Protein AF-A0A4Y9M7M9-F1 (afdb_monomer)

Secondary structure (DSSP, 8-state):
----GGGGTPPPPPTTTT---EEEEEEPPTTT--STT--EEEEEEE-HHHHS--TTT---S---

Nearest PDB structures (foldseek):
  3i09-ass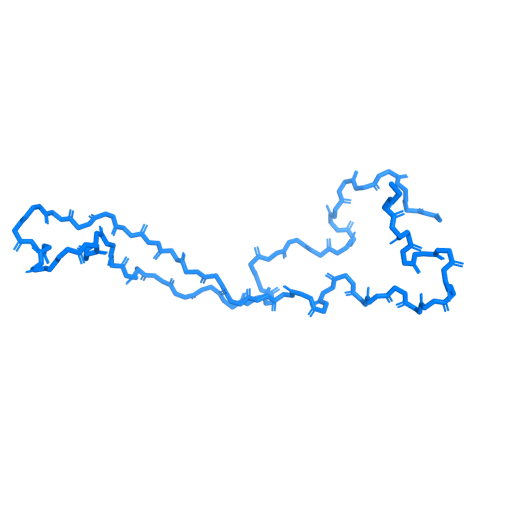embly2_B  TM=8.297E-01  e=6.927E-04  Burkholderia mallei
  3n0w-assembly2_B  TM=8.319E-01  e=2.064E-01  Paraburkholderia xenovorans LB400

Mean predicted aligned error: 9.4 Å

Foldseek 3Di:
DPPDPVVVPDDDPDPLP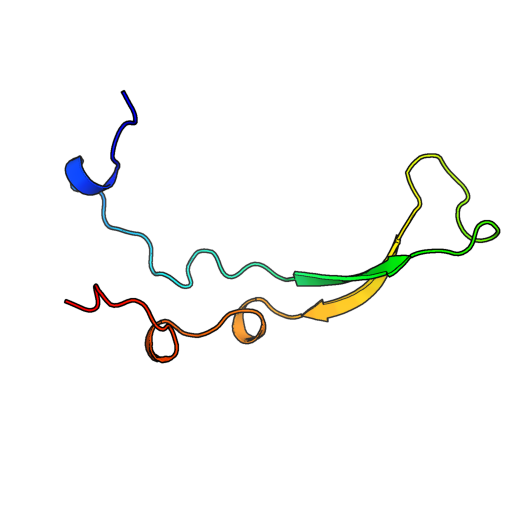PLQKDFDWDFDDPVRQPDVPSGIDTPDIHGSVRPDDDPVRDPDPPPD

Organism: NCBI:txid2560055

Structure (mmCIF, N/CA/C/O backbone):
data_AF-A0A4Y9M7M9-F1
#
_entry.id   AF-A0A4Y9M7M9-F1
#
loop_
_atom_site.group_PDB
_atom_site.id
_atom_site.type_s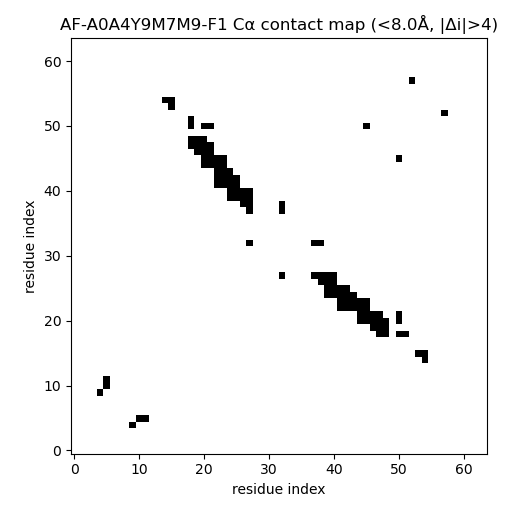ymbol
_atom_site.label_atom_id
_atom_site.label_alt_id
_atom_site.label_comp_id
_atom_site.label_asym_id
_atom_site.label_entity_id
_atom_site.label_seq_id
_atom_site.pdbx_PDB_ins_code
_atom_site.Cartn_x
_atom_site.Cartn_y
_atom_site.Cartn_z
_atom_site.occupancy
_atom_site.B_iso_or_equiv
_atom_site.auth_seq_id
_atom_site.auth_comp_id
_atom_site.auth_asym_id
_atom_site.auth_atom_id
_atom_site.pdbx_PDB_model_num
ATOM 1 N N . MET A 1 1 ? 24.850 17.168 1.225 1.00 40.06 1 MET A N 1
ATOM 2 C CA . MET A 1 1 ? 25.680 16.194 0.486 1.00 40.06 1 MET A CA 1
ATOM 3 C C . MET A 1 1 ? 24.859 14.923 0.331 1.00 40.06 1 MET A C 1
ATOM 5 O O . MET A 1 1 ? 24.897 14.063 1.200 1.00 40.06 1 MET A O 1
ATOM 9 N N . ALA A 1 2 ? 24.008 14.863 -0.695 1.00 47.03 2 ALA A N 1
ATOM 10 C CA . ALA A 1 2 ? 23.301 13.631 -1.027 1.00 47.03 2 ALA A CA 1
ATOM 11 C C . ALA A 1 2 ? 24.279 12.762 -1.819 1.00 47.03 2 ALA A C 1
ATOM 13 O O . ALA A 1 2 ? 24.796 13.197 -2.844 1.00 47.03 2 ALA A O 1
ATOM 14 N N . ASN A 1 3 ? 24.593 11.580 -1.300 1.00 48.28 3 ASN A N 1
ATOM 15 C CA . ASN A 1 3 ? 25.476 10.642 -1.978 1.00 48.28 3 ASN A CA 1
ATOM 16 C C . ASN A 1 3 ? 24.737 10.070 -3.190 1.00 48.28 3 ASN A C 1
ATOM 18 O O . ASN A 1 3 ? 23.919 9.163 -3.043 1.00 48.28 3 ASN A O 1
ATOM 22 N N . ASN A 1 4 ? 25.010 10.621 -4.372 1.00 63.50 4 ASN A N 1
ATOM 23 C CA . ASN A 1 4 ? 24.445 10.141 -5.621 1.00 63.50 4 ASN A CA 1
ATOM 24 C C . ASN A 1 4 ? 25.019 8.755 -5.940 1.00 63.50 4 ASN A C 1
ATOM 26 O O . ASN A 1 4 ? 26.197 8.601 -6.256 1.00 63.50 4 ASN A O 1
ATOM 30 N N . ILE A 1 5 ? 24.182 7.727 -5.831 1.00 66.81 5 ILE A N 1
ATOM 31 C CA . ILE A 1 5 ? 24.559 6.340 -6.124 1.00 66.81 5 ILE A CA 1
ATOM 32 C C . ILE A 1 5 ? 24.930 6.132 -7.599 1.00 66.81 5 ILE A C 1
ATOM 34 O O . ILE A 1 5 ? 25.731 5.246 -7.887 1.00 66.81 5 ILE A O 1
ATOM 38 N N . HIS A 1 6 ? 24.439 6.986 -8.507 1.00 60.41 6 HIS A N 1
ATOM 39 C CA . HIS A 1 6 ? 24.777 6.930 -9.933 1.00 60.41 6 HIS A CA 1
ATOM 40 C C . HIS A 1 6 ? 26.246 7.279 -10.196 1.00 60.41 6 HIS A C 1
ATOM 42 O O . HIS A 1 6 ? 26.854 6.747 -11.117 1.00 60.41 6 HIS A O 1
ATOM 48 N N . GLU A 1 7 ? 26.848 8.129 -9.362 1.00 63.44 7 GLU A N 1
ATOM 49 C CA . GLU A 1 7 ? 28.257 8.527 -9.499 1.00 63.44 7 GLU A CA 1
ATOM 50 C C . GLU A 1 7 ? 29.222 7.459 -8.968 1.00 63.44 7 GLU A C 1
ATOM 52 O O . GLU A 1 7 ? 30.411 7.482 -9.273 1.00 63.44 7 GLU A O 1
ATOM 57 N N . ARG A 1 8 ? 28.723 6.490 -8.188 1.00 64.62 8 ARG A N 1
ATOM 58 C CA . ARG A 1 8 ? 29.535 5.419 -7.592 1.00 64.62 8 ARG A CA 1
ATOM 59 C C . ARG A 1 8 ? 29.728 4.212 -8.510 1.00 64.62 8 ARG A C 1
ATOM 61 O O . ARG A 1 8 ? 30.281 3.212 -8.063 1.00 64.62 8 ARG A O 1
ATOM 68 N N . GLY A 1 9 ? 29.261 4.283 -9.761 1.00 62.19 9 GLY A N 1
ATOM 69 C CA . GLY A 1 9 ? 29.378 3.188 -10.732 1.00 62.19 9 GLY A CA 1
ATOM 70 C C . GLY A 1 9 ? 28.652 1.908 -10.308 1.00 62.19 9 GLY A C 1
ATOM 71 O O . GLY A 1 9 ? 28.896 0.847 -10.879 1.00 62.19 9 GLY A O 1
ATOM 72 N N . LEU A 1 10 ? 27.779 1.992 -9.297 1.00 70.25 10 LEU A N 1
ATOM 73 C CA . LEU A 1 10 ? 26.897 0.894 -8.937 1.00 70.25 10 LEU A CA 1
ATOM 74 C C . LEU A 1 10 ? 25.848 0.761 -10.044 1.00 70.25 10 LEU A C 1
ATOM 76 O O . LEU A 1 10 ? 25.301 1.781 -10.476 1.00 70.25 10 LEU A O 1
ATOM 80 N N . PRO A 1 11 ? 25.562 -0.461 -10.517 1.00 67.31 11 PRO A N 1
ATOM 81 C CA . PRO A 1 11 ? 24.530 -0.653 -11.520 1.00 67.31 11 PRO A CA 1
ATOM 82 C C . PRO A 1 11 ? 23.195 -0.145 -10.970 1.00 67.31 11 PRO A C 1
ATOM 84 O O . PRO A 1 11 ? 22.814 -0.469 -9.841 1.00 67.31 11 PRO A O 1
ATOM 87 N N . ALA A 1 12 ? 22.491 0.663 -11.766 1.00 67.81 12 ALA A N 1
ATOM 88 C CA . ALA A 1 12 ? 21.107 0.998 -11.477 1.00 67.81 12 ALA A CA 1
ATOM 89 C C . ALA A 1 12 ? 20.304 -0.307 -11.415 1.00 67.81 12 ALA A C 1
ATOM 91 O O . ALA A 1 12 ? 20.467 -1.185 -12.267 1.00 67.81 12 ALA A O 1
ATOM 92 N N . LEU A 1 13 ? 19.465 -0.450 -10.389 1.00 70.62 13 LEU A N 1
ATOM 93 C CA . LEU A 1 13 ? 18.563 -1.590 -10.324 1.00 70.62 13 LEU A CA 1
ATOM 94 C C . LEU A 1 13 ? 17.593 -1.531 -11.512 1.00 70.62 13 LEU A C 1
ATOM 96 O O . LEU A 1 13 ? 17.207 -0.428 -11.917 1.00 70.62 13 LEU A O 1
ATOM 100 N N . PRO A 1 14 ? 17.181 -2.692 -12.052 1.00 71.81 14 PRO A N 1
ATOM 101 C CA . PRO A 1 14 ? 16.076 -2.749 -12.994 1.00 71.81 14 PRO A CA 1
ATOM 102 C C . PRO A 1 14 ? 14.881 -1.958 -12.451 1.00 71.81 14 PRO A C 1
ATOM 104 O O . PRO A 1 14 ? 14.599 -1.995 -11.252 1.00 71.81 14 PRO A O 1
ATOM 107 N N . GLN A 1 15 ? 14.202 -1.197 -13.309 1.00 69.56 15 GLN A N 1
ATOM 108 C CA . GLN A 1 15 ? 13.122 -0.303 -12.877 1.00 69.56 15 GLN A CA 1
ATOM 109 C C . GLN A 1 15 ? 11.961 -1.064 -12.203 1.00 69.56 15 GLN A C 1
ATOM 111 O O . GLN A 1 15 ? 11.266 -0.513 -11.355 1.00 69.56 15 GLN A O 1
ATOM 116 N N . ASP A 1 16 ? 11.791 -2.336 -12.547 1.00 70.31 16 ASP A N 1
ATOM 117 C CA . ASP A 1 16 ? 10.838 -3.301 -12.001 1.00 70.31 16 ASP A CA 1
ATOM 118 C C . ASP A 1 16 ? 11.319 -4.009 -10.721 1.00 70.31 16 ASP A C 1
ATOM 120 O O . ASP A 1 16 ? 10.527 -4.674 -10.056 1.00 70.31 16 ASP A O 1
ATOM 124 N N . ALA A 1 17 ? 12.579 -3.834 -10.307 1.00 72.06 17 ALA A N 1
ATOM 125 C CA . ALA A 1 17 ? 13.130 -4.461 -9.099 1.00 72.06 17 ALA A CA 1
ATOM 126 C C . ALA A 1 17 ? 12.422 -4.023 -7.802 1.00 72.06 17 ALA A C 1
ATOM 128 O O . ALA A 1 17 ? 12.589 -4.654 -6.758 1.00 72.06 17 ALA A O 1
ATOM 129 N N . LEU A 1 18 ? 11.635 -2.944 -7.861 1.00 75.81 18 LEU A N 1
ATOM 130 C CA . LEU A 1 18 ? 10.835 -2.422 -6.753 1.00 75.81 18 LEU A CA 1
ATOM 131 C C . LEU A 1 18 ? 9.328 -2.642 -6.935 1.00 75.81 18 LEU A C 1
ATOM 133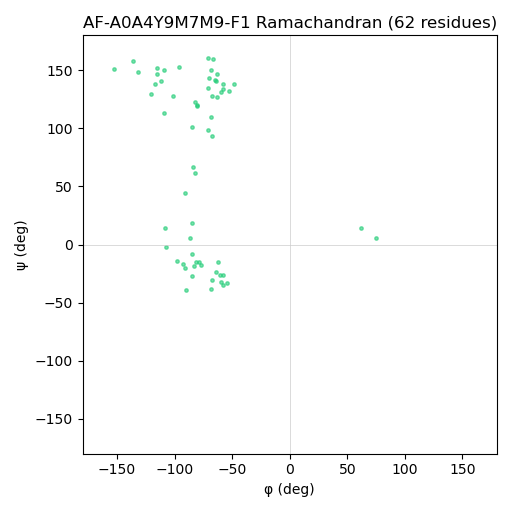 O O . LEU A 1 18 ? 8.546 -2.055 -6.190 1.00 75.81 18 LEU A O 1
ATOM 137 N N . ASN A 1 19 ? 8.902 -3.493 -7.870 1.00 84.50 19 ASN A N 1
ATOM 138 C CA . ASN A 1 19 ? 7.494 -3.850 -8.017 1.00 84.50 19 ASN A CA 1
ATOM 139 C C . ASN A 1 19 ? 7.035 -4.656 -6.793 1.00 84.50 19 ASN A C 1
ATOM 141 O O . ASN A 1 19 ? 7.215 -5.868 -6.713 1.00 84.50 19 ASN A O 1
ATOM 145 N N . GLN A 1 20 ? 6.481 -3.956 -5.807 1.00 88.06 20 GLN A N 1
ATOM 146 C CA . GLN A 1 20 ? 5.906 -4.539 -4.600 1.00 88.06 20 GLN A CA 1
ATOM 147 C C . GLN A 1 20 ? 4.397 -4.707 -4.757 1.00 88.06 20 GLN A C 1
ATOM 149 O O . GLN A 1 20 ? 3.744 -3.954 -5.475 1.00 88.06 20 GLN A O 1
ATOM 154 N N . ASP A 1 21 ? 3.819 -5.671 -4.052 1.00 93.06 21 ASP A N 1
ATOM 155 C CA . ASP A 1 21 ? 2.366 -5.793 -4.037 1.00 93.06 21 ASP A CA 1
ATOM 156 C C . ASP A 1 21 ? 1.716 -4.574 -3.389 1.00 93.06 21 ASP A C 1
ATOM 158 O O . ASP A 1 21 ? 2.171 -4.064 -2.362 1.00 93.06 21 ASP A O 1
ATOM 162 N N . MET A 1 22 ? 0.605 -4.151 -3.978 1.00 94.38 22 MET A N 1
ATOM 163 C CA . MET A 1 22 ? -0.197 -3.040 -3.491 1.00 94.38 22 MET A CA 1
ATOM 164 C C . MET A 1 22 ? -1.512 -3.558 -2.909 1.00 94.38 22 MET A C 1
ATOM 166 O O . MET A 1 22 ? -2.050 -4.573 -3.350 1.00 94.38 22 MET A O 1
ATOM 170 N N . TYR A 1 23 ? -2.061 -2.842 -1.931 1.00 96.12 23 TYR A N 1
ATOM 171 C CA . TYR A 1 23 ? -3.338 -3.187 -1.310 1.00 96.12 23 TYR A CA 1
ATOM 172 C C . TYR A 1 23 ? -4.333 -2.048 -1.485 1.00 96.12 23 TYR A C 1
ATOM 174 O O . TYR A 1 23 ? -4.029 -0.895 -1.176 1.00 96.12 23 TYR A O 1
ATOM 182 N N . LEU A 1 24 ? -5.531 -2.379 -1.965 1.00 96.00 24 LEU A N 1
ATOM 183 C CA . LEU A 1 24 ? -6.658 -1.456 -1.956 1.00 96.00 24 LEU A CA 1
ATOM 184 C C . LEU A 1 24 ? -7.295 -1.497 -0.571 1.00 96.00 24 LEU A C 1
ATOM 186 O O . LEU A 1 24 ? -7.704 -2.563 -0.106 1.00 96.00 24 LEU A O 1
ATOM 190 N N . LEU A 1 25 ? -7.372 -0.336 0.069 1.00 97.19 25 LEU A N 1
ATOM 191 C CA . LEU A 1 25 ? -7.888 -0.187 1.421 1.00 97.19 25 LEU A CA 1
ATOM 192 C C . LEU A 1 25 ? -9.204 0.586 1.411 1.00 97.19 25 LEU A C 1
ATOM 194 O O . LEU A 1 25 ? -9.350 1.571 0.689 1.00 97.19 25 LEU A O 1
ATOM 198 N N . GLU A 1 26 ? -10.136 0.160 2.254 1.00 96.94 26 GLU A N 1
ATOM 199 C CA . GLU A 1 26 ? -11.380 0.875 2.535 1.00 96.94 26 GLU A CA 1
ATOM 200 C C . GLU A 1 26 ? -11.405 1.277 4.007 1.00 96.94 26 GLU A C 1
ATOM 202 O O . GLU A 1 26 ? -11.011 0.498 4.879 1.00 96.94 26 GLU A O 1
ATOM 207 N N . VAL A 1 27 ? -11.849 2.506 4.276 1.00 96.69 27 VAL A N 1
ATOM 208 C CA . VAL A 1 27 ? -11.989 3.028 5.639 1.00 96.69 27 VAL A CA 1
ATOM 209 C C . VAL A 1 27 ? -13.097 2.259 6.354 1.00 96.69 27 VAL A C 1
ATOM 211 O O . VAL A 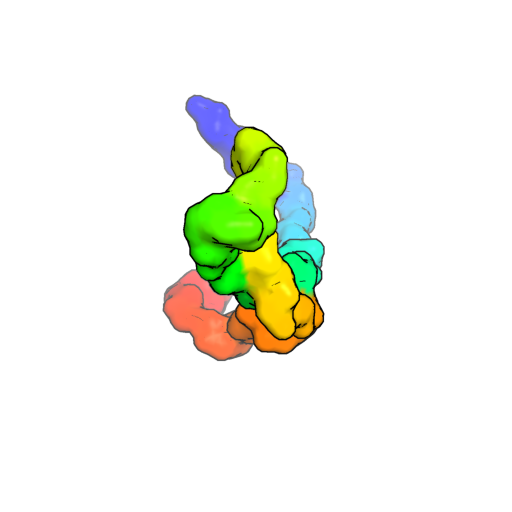1 27 ? -14.212 2.151 5.845 1.00 96.69 27 VAL A O 1
ATOM 214 N N . LYS A 1 28 ? -12.790 1.734 7.540 1.00 95.88 28 LYS A N 1
ATOM 215 C CA . LYS A 1 28 ? -13.761 1.066 8.409 1.00 95.88 28 LYS A CA 1
ATOM 216 C C . LYS A 1 28 ? -14.777 2.059 8.971 1.00 95.88 28 LYS A C 1
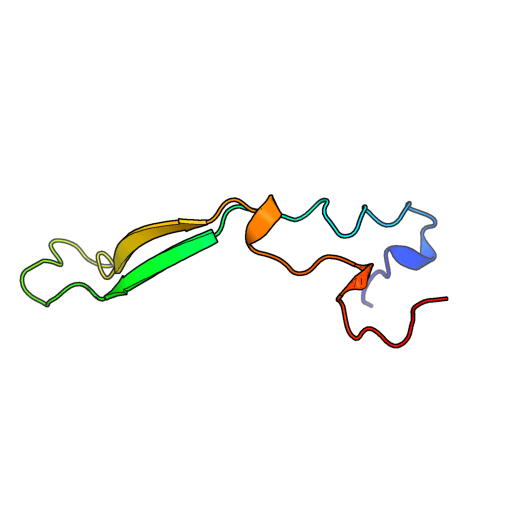ATOM 218 O O . LYS A 1 28 ? -14.469 3.226 9.216 1.00 95.88 28 LYS A O 1
ATOM 223 N N . THR A 1 29 ? -15.991 1.585 9.224 1.00 94.81 29 THR A N 1
ATOM 224 C CA . THR A 1 29 ? -16.989 2.351 9.977 1.00 94.81 29 THR A CA 1
ATOM 225 C C . THR A 1 29 ? -16.605 2.442 11.462 1.00 94.81 29 THR A C 1
ATOM 227 O O . THR A 1 29 ? -15.846 1.604 11.958 1.00 94.81 29 THR A O 1
ATOM 230 N N . PRO A 1 30 ? -17.156 3.407 12.227 1.00 90.31 30 PRO A N 1
ATOM 231 C CA . PRO A 1 30 ? -16.843 3.546 13.652 1.00 90.31 30 PRO A CA 1
ATOM 232 C C . PRO A 1 30 ? -17.146 2.300 14.497 1.00 90.31 30 PRO A C 1
ATOM 234 O O . PRO A 1 30 ? -16.518 2.104 15.530 1.00 90.31 30 PRO A O 1
ATOM 237 N N . TYR A 1 31 ? -18.093 1.460 14.067 1.00 91.69 31 TYR A N 1
ATOM 238 C CA . TYR A 1 31 ? -18.468 0.224 14.764 1.00 91.69 31 TYR A CA 1
ATOM 239 C C . TYR A 1 31 ? -17.547 -0.962 14.438 1.00 91.69 31 TYR A C 1
ATOM 241 O O . TYR A 1 31 ? -17.535 -1.942 15.176 1.00 91.69 31 TYR A O 1
ATOM 249 N N . GLU A 1 32 ? -16.792 -0.890 13.339 1.00 90.56 32 GLU A N 1
ATOM 250 C CA . GLU A 1 32 ? -15.870 -1.942 12.886 1.00 90.56 32 GLU A CA 1
ATOM 251 C C . GLU A 1 32 ? -14.433 -1.739 13.395 1.00 90.56 32 GLU A C 1
ATOM 253 O O . GLU A 1 32 ? -13.640 -2.675 13.338 1.00 90.56 32 GLU A O 1
ATOM 258 N N . SER A 1 33 ? -14.088 -0.535 13.864 1.00 93.06 33 SER A N 1
ATOM 259 C CA . SER A 1 33 ? -12.767 -0.205 14.417 1.00 93.06 33 SER A CA 1
ATOM 260 C C . SER A 1 33 ? -12.710 -0.596 15.892 1.00 93.06 33 SER A C 1
ATOM 262 O O . SER A 1 33 ? -13.214 0.131 16.750 1.00 93.06 33 SER A O 1
ATOM 264 N N . THR A 1 34 ? -12.090 -1.732 16.207 1.00 91.50 34 THR A N 1
ATOM 265 C CA . THR A 1 34 ? -12.089 -2.270 17.581 1.00 91.50 34 THR A CA 1
ATOM 266 C C . THR A 1 34 ? -10.915 -1.798 18.431 1.00 91.50 34 THR A C 1
ATOM 268 O O . THR A 1 34 ? -10.985 -1.845 19.657 1.00 91.50 34 THR A O 1
ATOM 271 N N . GLU A 1 35 ? -9.837 -1.338 17.801 1.00 91.69 35 GLU A N 1
ATOM 272 C CA . GLU A 1 35 ? -8.596 -0.963 18.474 1.00 91.69 35 GLU A CA 1
ATOM 273 C C . GLU A 1 35 ? -8.048 0.360 17.926 1.00 91.69 35 GLU A C 1
ATOM 275 O O . GLU A 1 35 ? -8.374 0.758 16.801 1.00 91.69 35 GLU A O 1
ATOM 280 N N . PRO A 1 36 ? -7.202 1.070 18.694 1.00 89.88 36 PRO A N 1
ATOM 281 C CA . PRO A 1 36 ? -6.463 2.201 18.160 1.00 89.88 36 PRO A CA 1
ATOM 282 C C . PRO A 1 36 ? -5.716 1.791 16.886 1.00 89.88 36 PRO A C 1
ATOM 284 O O . PRO A 1 36 ? -5.020 0.778 16.878 1.00 89.88 36 PRO A O 1
ATOM 287 N N . TRP A 1 37 ? -5.840 2.609 15.836 1.00 91.50 37 TRP A N 1
ATOM 288 C CA . TRP A 1 37 ? -5.218 2.409 14.516 1.00 91.50 37 TRP A CA 1
ATOM 289 C C . TRP A 1 37 ? -5.851 1.326 13.626 1.00 91.50 37 TRP A C 1
ATOM 291 O O . TRP A 1 37 ? -5.374 1.117 12.512 1.00 91.50 37 TRP A O 1
ATOM 301 N N . ASP A 1 38 ? -6.966 0.717 14.042 1.00 93.81 38 ASP A N 1
ATOM 302 C CA . ASP A 1 38 ? -7.729 -0.230 13.223 1.00 93.81 38 ASP A CA 1
ATOM 303 C C . ASP A 1 38 ? -8.685 0.472 12.237 1.00 93.81 38 ASP A C 1
ATOM 305 O O . ASP A 1 38 ? -9.908 0.364 12.304 1.00 93.81 38 ASP A O 1
ATOM 309 N N . THR A 1 39 ? -8.125 1.262 11.324 1.00 94.62 39 THR A N 1
ATOM 310 C CA . THR A 1 39 ? -8.910 2.194 10.498 1.00 94.62 39 THR A CA 1
ATOM 311 C C . THR A 1 39 ? -9.250 1.682 9.105 1.00 94.62 39 THR A C 1
ATOM 313 O O . THR A 1 39 ? -10.114 2.257 8.444 1.00 94.62 39 THR A O 1
ATOM 316 N N . PHE A 1 40 ? -8.603 0.613 8.641 1.00 96.31 40 PHE A N 1
ATOM 317 C CA . PHE A 1 40 ? -8.735 0.140 7.266 1.00 96.31 40 PHE A CA 1
ATOM 318 C C . PHE A 1 40 ? -8.994 -1.362 7.189 1.00 96.31 40 PHE A C 1
ATOM 320 O O . PHE A 1 40 ? -8.497 -2.146 7.995 1.00 96.31 40 PHE A O 1
ATOM 327 N N . LYS A 1 41 ? -9.734 -1.773 6.160 1.00 94.69 41 LYS A N 1
ATOM 328 C CA . LYS A 1 41 ? -9.829 -3.168 5.716 1.00 94.69 41 LYS A CA 1
ATOM 329 C C . LYS A 1 41 ? -9.233 -3.311 4.319 1.00 94.69 41 LYS A C 1
ATOM 331 O O . LYS A 1 41 ? -9.326 -2.395 3.502 1.00 94.69 41 LYS A O 1
ATOM 336 N N . ILE A 1 42 ? -8.630 -4.465 4.045 1.00 96.00 42 ILE A N 1
ATOM 337 C CA . ILE A 1 42 ? -8.100 -4.799 2.720 1.00 96.00 42 ILE A CA 1
ATOM 338 C C . ILE A 1 42 ? -9.257 -5.272 1.839 1.00 96.00 42 ILE A C 1
ATOM 340 O O . ILE A 1 42 ? -9.905 -6.268 2.150 1.00 96.00 42 ILE A O 1
ATOM 344 N N . VAL A 1 43 ? -9.490 -4.569 0.734 1.00 96.75 43 VAL A N 1
ATOM 345 C CA . VAL A 1 43 ? -10.507 -4.911 -0.272 1.00 96.75 43 VAL A CA 1
ATOM 346 C C . VAL A 1 43 ? -9.920 -5.813 -1.353 1.00 96.75 43 VAL A C 1
ATOM 348 O O . VAL A 1 43 ? -10.572 -6.749 -1.808 1.00 96.75 43 VAL A O 1
ATOM 351 N N . ALA A 1 44 ? -8.680 -5.545 -1.765 1.00 96.56 44 ALA A N 1
ATOM 352 C CA . ALA A 1 44 ? -7.992 -6.325 -2.786 1.00 96.56 44 ALA A CA 1
ATOM 353 C C . ALA A 1 44 ? -6.469 -6.274 -2.609 1.00 96.56 44 ALA A C 1
ATOM 355 O O . ALA A 1 44 ? -5.922 -5.270 -2.148 1.00 96.56 44 ALA A O 1
ATOM 356 N N . ARG A 1 45 ? -5.793 -7.347 -3.036 1.00 96.00 45 ARG A N 1
ATOM 357 C CA . ARG A 1 45 ? -4.342 -7.389 -3.262 1.00 96.00 45 ARG A CA 1
ATOM 358 C C . ARG A 1 45 ? -4.088 -7.267 -4.759 1.00 96.00 45 ARG A C 1
ATOM 360 O O . ARG A 1 45 ? -4.659 -8.023 -5.541 1.00 96.00 45 ARG A O 1
ATOM 367 N N . ILE A 1 46 ? -3.232 -6.332 -5.139 1.00 94.75 46 ILE A N 1
ATOM 368 C CA . ILE A 1 46 ? -2.828 -6.066 -6.516 1.00 94.75 46 ILE A CA 1
ATOM 369 C C . ILE A 1 46 ? -1.375 -6.542 -6.648 1.00 94.75 46 ILE A C 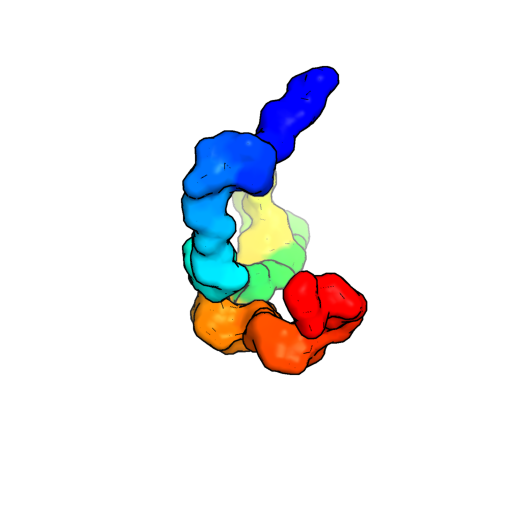1
ATOM 371 O O . ILE A 1 46 ? -0.503 -5.960 -5.997 1.00 94.75 46 ILE A O 1
ATOM 375 N N . PRO A 1 47 ? -1.104 -7.600 -7.436 1.00 92.12 47 PRO A N 1
ATOM 376 C CA . PRO A 1 47 ? 0.256 -8.083 -7.653 1.00 92.12 47 PRO A CA 1
ATOM 377 C C . PRO A 1 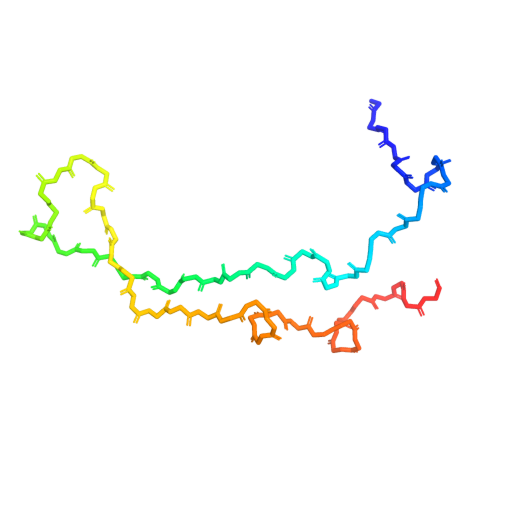47 ? 1.154 -6.984 -8.226 1.00 92.12 47 PRO A C 1
ATOM 379 O O . PRO A 1 47 ? 0.735 -6.270 -9.139 1.00 92.12 47 PRO A O 1
ATOM 382 N N . GLY A 1 48 ? 2.390 -6.876 -7.737 1.00 87.50 48 GLY A N 1
ATOM 383 C CA . GLY A 1 48 ? 3.339 -5.842 -8.166 1.00 87.50 48 GLY A CA 1
ATOM 384 C C . GLY A 1 48 ? 3.577 -5.805 -9.682 1.00 87.50 48 GLY A C 1
ATOM 385 O O . GLY A 1 48 ? 3.722 -4.728 -10.250 1.00 87.50 48 GLY A O 1
ATOM 386 N N . GLU A 1 49 ? 3.526 -6.957 -10.357 1.00 85.00 49 GLU A N 1
ATOM 387 C CA . GLU A 1 49 ? 3.668 -7.070 -11.819 1.00 85.00 49 GLU A CA 1
ATOM 388 C C . GLU A 1 49 ? 2.598 -6.279 -12.597 1.00 85.00 49 GLU A C 1
ATOM 390 O O . GLU A 1 49 ? 2.881 -5.746 -13.664 1.00 85.00 49 GLU A O 1
ATOM 395 N N . GLY A 1 50 ? 1.383 -6.163 -12.048 1.00 83.31 50 GLY A N 1
ATOM 396 C CA . GLY A 1 50 ? 0.264 -5.440 -12.665 1.00 83.31 50 GLY A CA 1
ATOM 397 C C . GLY A 1 50 ? -0.084 -4.113 -11.987 1.00 83.31 50 GLY A C 1
ATOM 398 O O . GLY A 1 50 ? -1.008 -3.430 -12.426 1.00 83.31 50 GLY A O 1
ATOM 399 N N . ALA A 1 51 ? 0.606 -3.754 -10.901 1.00 86.81 51 ALA A N 1
ATOM 400 C CA . ALA A 1 51 ? 0.317 -2.550 -10.120 1.00 86.81 51 ALA A CA 1
ATOM 401 C C . ALA A 1 51 ? 1.000 -1.294 -10.682 1.00 86.81 51 ALA A C 1
ATOM 403 O O . ALA A 1 51 ? 0.511 -0.179 -10.484 1.00 86.81 51 ALA A O 1
ATOM 404 N N . PHE A 1 52 ? 2.129 -1.467 -11.374 1.00 86.56 52 PHE A N 1
ATOM 405 C CA . PHE A 1 52 ? 2.948 -0.374 -11.887 1.00 86.56 52 PHE A CA 1
ATOM 406 C C . PHE A 1 52 ? 2.973 -0.368 -13.411 1.00 86.56 52 PHE A C 1
ATOM 408 O O . PHE A 1 52 ? 2.851 -1.398 -14.067 1.00 86.56 52 PHE A O 1
ATOM 415 N N . ARG A 1 53 ? 3.160 0.823 -13.980 1.00 83.56 53 ARG A N 1
ATOM 416 C CA . ARG A 1 53 ? 3.402 0.966 -15.418 1.00 83.56 53 ARG A CA 1
ATOM 417 C C . ARG A 1 53 ? 4.778 0.421 -15.760 1.00 83.56 53 ARG A C 1
ATOM 419 O O . ARG A 1 53 ? 5.737 0.639 -15.018 1.00 83.56 53 ARG A O 1
ATOM 426 N N . THR A 1 54 ? 4.883 -0.207 -16.919 1.00 80.25 54 THR A N 1
ATOM 427 C CA . THR A 1 54 ? 6.169 -0.653 -17.451 1.00 80.25 54 THR A CA 1
ATOM 428 C C . THR A 1 54 ? 7.063 0.540 -17.814 1.00 80.25 54 THR A C 1
ATOM 430 O O . THR A 1 54 ? 6.600 1.666 -18.036 1.00 80.25 54 THR A O 1
ATOM 433 N N . ALA A 1 55 ? 8.373 0.301 -17.913 1.00 76.12 55 ALA A N 1
ATOM 434 C CA . ALA A 1 55 ? 9.343 1.322 -18.318 1.00 76.12 55 ALA A CA 1
ATOM 435 C C . ALA A 1 55 ? 9.026 1.923 -19.704 1.00 76.12 55 ALA A C 1
ATOM 437 O O . ALA A 1 55 ? 9.210 3.122 -19.937 1.00 76.12 55 ALA A O 1
ATOM 438 N N . SER A 1 56 ? 8.505 1.104 -20.623 1.00 77.81 56 SER A N 1
ATOM 439 C CA . SER A 1 56 ? 8.110 1.526 -21.969 1.00 77.81 56 SER A CA 1
ATOM 440 C C . SER A 1 56 ? 6.897 2.462 -21.952 1.00 77.81 56 SER A C 1
ATOM 442 O O . SER A 1 56 ? 6.896 3.448 -22.691 1.00 77.81 56 SER A O 1
ATOM 444 N N . GLU A 1 57 ? 5.925 2.223 -21.069 1.00 81.44 57 GLU A N 1
ATOM 445 C CA . GLU A 1 57 ? 4.715 3.044 -20.890 1.00 81.44 57 GLU A CA 1
ATOM 446 C C . GLU A 1 57 ? 4.960 4.351 -20.118 1.00 81.44 57 GLU A C 1
ATOM 448 O O . GLU A 1 57 ? 4.144 5.274 -20.162 1.00 81.44 57 GLU A O 1
ATOM 453 N N . GLY A 1 58 ? 6.077 4.455 -19.393 1.00 76.62 58 GLY A N 1
ATOM 454 C CA . GLY A 1 58 ? 6.425 5.649 -18.628 1.00 76.62 58 GLY A CA 1
ATOM 455 C C . GLY A 1 58 ? 6.676 6.874 -19.515 1.00 76.62 58 GLY A C 1
ATOM 456 O O . GLY A 1 58 ? 7.324 6.784 -20.556 1.00 76.62 58 GLY A O 1
ATOM 457 N N . ALA A 1 59 ? 6.235 8.054 -19.075 1.00 78.19 59 ALA A N 1
ATOM 458 C CA . ALA A 1 59 ? 6.448 9.328 -19.775 1.00 78.19 59 ALA A CA 1
ATOM 459 C C . ALA A 1 59 ? 7.808 9.989 -19.459 1.00 78.19 59 ALA A C 1
ATOM 461 O O . ALA A 1 59 ? 7.969 11.195 -19.638 1.00 78.19 59 ALA A O 1
ATOM 462 N N . CYS A 1 60 ? 8.780 9.230 -18.938 1.00 76.19 60 CYS A N 1
ATOM 463 C CA . CYS A 1 60 ? 10.097 9.778 -18.622 1.00 76.19 60 CYS A CA 1
ATOM 464 C C . CYS A 1 60 ? 10.776 10.269 -19.908 1.00 76.19 60 CYS A C 1
ATOM 466 O O . CYS A 1 60 ? 10.884 9.522 -20.877 1.00 76.19 60 CYS A O 1
ATOM 468 N N . VAL A 1 61 ? 11.220 11.527 -19.911 1.00 76.94 61 VAL A N 1
ATOM 469 C CA . VAL A 1 61 ? 11.871 12.176 -21.064 1.00 76.94 61 VAL A CA 1
ATOM 470 C C . VAL A 1 61 ? 13.352 11.818 -21.192 1.00 76.94 61 VAL A C 1
ATOM 472 O O . VAL A 1 61 ? 13.941 12.010 -22.249 1.00 76.94 61 VAL A O 1
ATOM 475 N N . LEU A 1 62 ? 13.945 11.255 -20.137 1.00 71.25 62 LEU A N 1
ATOM 476 C CA . LEU A 1 62 ? 15.333 10.789 -20.097 1.00 71.25 62 LEU A CA 1
ATOM 477 C C . LEU A 1 62 ? 15.438 9.314 -20.520 1.00 71.25 62 LEU A C 1
ATOM 479 O O . LEU A 1 62 ? 16.100 8.516 -19.865 1.00 71.25 62 LEU A O 1
ATOM 483 N N . LYS A 1 63 ? 14.735 8.927 -21.591 1.00 63.28 63 LYS A N 1
ATOM 484 C CA . LYS A 1 63 ? 14.905 7.620 -22.243 1.00 63.28 63 LYS A CA 1
ATOM 485 C C . LYS A 1 63 ? 16.074 7.717 -23.223 1.00 63.28 63 LYS A C 1
ATOM 487 O O . LYS A 1 63 ? 15.825 7.739 -24.420 1.00 63.28 63 LYS A O 1
ATOM 492 N N . ASN A 1 64 ? 17.296 7.903 -22.729 1.00 52.31 64 ASN A N 1
ATOM 493 C CA . ASN A 1 64 ? 18.544 7.787 -23.496 1.00 52.31 64 ASN A CA 1
ATOM 494 C C . ASN A 1 64 ? 19.737 7.710 -22.549 1.00 52.31 64 ASN A C 1
ATOM 496 O O . ASN A 1 64 ? 19.815 8.581 -21.654 1.00 52.31 64 ASN A O 1
#

Radius of gyration: 18.7 Å; Cα contacts (8 Å, |Δi|>4): 55; chains: 1; bounding box: 48×24×42 Å

Sequen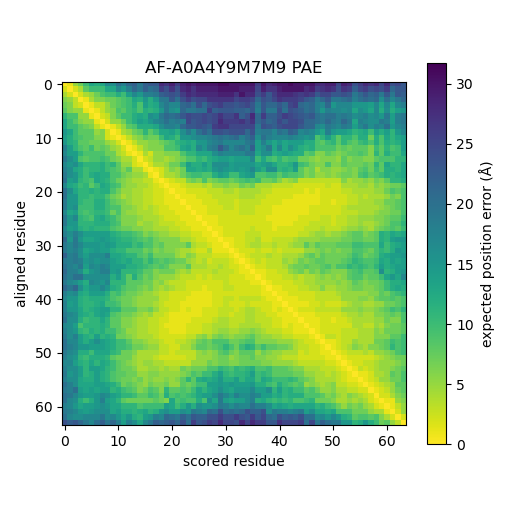ce (64 aa):
MANNIHERGLPALPQDALNQDMYLLEVKTPYESTEPWDTFKIVARIPGEGAFRTASEGACVLKN

Solvent-accessible surface area (backbone atoms only — not comparable to full-atom values): 4428 Å² total; per-residue (Å²): 135,82,84,59,58,76,80,68,74,52,81,78,72,62,89,67,77,71,54,55,71,44,72,45,72,42,77,50,54,85,90,70,37,86,52,93,88,44,50,65,44,80,77,44,80,39,56,19,88,77,67,54,80,51,81,84,76,46,88,68,86,79,80,122

pLDDT: mean 81.1, std 14.33, range [40.06, 97.19]